Protein AF-A0A7K1EN82-F1 (afdb_monomer_lite)

Radius of gyration: 29.19 Å; chains: 1; bounding box: 41×42×84 Å

Foldseek 3Di:
DFDPVQPDCSVVVVVVVVCVVDHDDDDPDDPDDDDADALPDDLVPHDCVRVVVVSVVVSVVVVLVVQVPDQDPVRQGPNNVVVVVVVVVVVVVVVVVVVVPPVVVVVVVVVVVVVVVCVVCVVVVVVVVVVVVCVVVPD

pLDDT: mean 79.95, std 15.11, range [46.25, 96.69]

Structure (mmCIF, N/CA/C/O backbone):
data_AF-A0A7K1EN82-F1
#
_entry.id   AF-A0A7K1EN82-F1
#
loop_
_atom_site.group_PDB
_atom_site.id
_atom_site.type_symbol
_atom_site.label_atom_id
_atom_site.label_alt_id
_atom_site.label_comp_id
_atom_site.label_asym_id
_atom_site.label_entity_id
_atom_site.label_seq_id
_atom_site.pdbx_PDB_ins_code
_atom_site.Cartn_x
_atom_site.Cartn_y
_atom_site.Cartn_z
_atom_site.occupancy
_atom_site.B_iso_or_equiv
_atom_site.auth_seq_id
_atom_site.auth_comp_id
_atom_site.auth_asym_id
_atom_site.auth_atom_id
_atom_site.pdbx_PDB_model_num
ATOM 1 N N . MET A 1 1 ? -15.846 -2.004 -9.199 1.00 70.38 1 MET A N 1
ATOM 2 C CA . MET A 1 1 ? -15.658 -2.978 -10.305 1.00 70.38 1 MET A CA 1
ATOM 3 C C . MET A 1 1 ? -14.218 -2.904 -10.818 1.00 70.38 1 MET A C 1
ATOM 5 O O . MET A 1 1 ? -13.607 -1.865 -10.608 1.00 70.38 1 MET A O 1
ATOM 9 N N . PHE A 1 2 ? -13.669 -3.986 -11.386 1.00 90.25 2 PHE A N 1
ATOM 10 C CA . PHE A 1 2 ? -12.229 -4.174 -11.666 1.00 90.25 2 PHE A CA 1
ATOM 11 C C . PHE A 1 2 ? -11.708 -3.319 -12.837 1.00 90.25 2 PHE A C 1
ATOM 13 O O . PHE A 1 2 ? -12.414 -3.156 -13.829 1.00 90.25 2 PHE A O 1
ATOM 20 N N . ASP A 1 3 ? -10.481 -2.796 -12.722 1.00 93.81 3 ASP A N 1
ATOM 21 C CA . ASP A 1 3 ? -9.799 -1.988 -13.744 1.00 93.81 3 ASP A CA 1
ATOM 22 C C . ASP A 1 3 ? -8.602 -2.758 -14.330 1.00 93.81 3 ASP A C 1
ATOM 24 O O . ASP A 1 3 ? -7.526 -2.818 -13.736 1.00 93.81 3 ASP A O 1
ATOM 28 N N . ALA A 1 4 ? -8.799 -3.355 -15.509 1.00 95.19 4 ALA A N 1
ATOM 29 C CA . ALA A 1 4 ? -7.783 -4.157 -16.193 1.00 95.19 4 ALA A CA 1
ATOM 30 C C . ALA A 1 4 ? -6.681 -3.320 -16.871 1.00 95.19 4 ALA A C 1
ATOM 32 O O . ALA A 1 4 ? -5.732 -3.888 -17.407 1.00 95.19 4 ALA A O 1
ATOM 33 N N . THR A 1 5 ? -6.803 -1.987 -16.884 1.00 95.00 5 THR A N 1
ATOM 34 C CA . THR A 1 5 ? -5.790 -1.101 -17.484 1.00 95.00 5 THR A CA 1
ATOM 35 C C . THR A 1 5 ? -4.581 -0.900 -16.570 1.00 95.00 5 THR A C 1
ATOM 37 O O . THR A 1 5 ? -3.512 -0.500 -17.033 1.00 95.00 5 THR A O 1
ATOM 40 N N . LEU A 1 6 ? -4.723 -1.209 -15.277 1.00 95.38 6 LEU A N 1
ATOM 41 C CA . LEU A 1 6 ? -3.641 -1.129 -14.306 1.00 95.38 6 LEU A CA 1
ATOM 42 C C . LEU A 1 6 ? -2.690 -2.322 -14.481 1.00 95.38 6 LEU A C 1
ATOM 44 O O . LEU A 1 6 ? -3.123 -3.470 -14.373 1.00 95.38 6 LEU A O 1
ATOM 48 N N . PRO A 1 7 ? -1.382 -2.093 -14.691 1.00 92.56 7 PRO A N 1
ATOM 49 C CA . PRO A 1 7 ? -0.442 -3.187 -14.921 1.00 92.56 7 PRO A CA 1
ATOM 50 C C . PRO A 1 7 ? -0.200 -4.032 -13.658 1.00 92.56 7 PRO A C 1
ATOM 52 O O . PRO A 1 7 ? 0.211 -5.186 -13.758 1.00 92.56 7 PRO A O 1
ATOM 55 N N . VAL A 1 8 ? -0.428 -3.451 -12.475 1.00 93.31 8 VAL A N 1
ATOM 56 C CA . VAL A 1 8 ? -0.362 -4.056 -11.133 1.00 93.31 8 VAL A CA 1
ATOM 57 C C . VAL A 1 8 ? -1.325 -3.295 -10.207 1.00 93.31 8 VAL A C 1
ATOM 59 O O . VAL A 1 8 ? -1.870 -2.277 -10.615 1.00 93.31 8 VAL A O 1
ATOM 62 N N . LEU A 1 9 ? -1.538 -3.742 -8.963 1.00 94.94 9 LEU A N 1
ATOM 63 C CA . LEU A 1 9 ? -2.407 -3.069 -7.971 1.00 94.94 9 LEU A CA 1
ATOM 64 C C . LEU A 1 9 ? -3.904 -2.974 -8.338 1.00 94.94 9 LEU A C 1
ATOM 66 O O . LEU A 1 9 ? -4.667 -2.316 -7.630 1.00 94.94 9 LEU A O 1
ATOM 70 N N . GLY A 1 10 ? -4.356 -3.640 -9.405 1.00 94.75 10 GLY A N 1
ATOM 71 C CA . GLY A 1 10 ? -5.777 -3.684 -9.769 1.00 94.75 10 GLY A CA 1
ATOM 72 C C . GLY A 1 10 ? -6.649 -4.412 -8.739 1.00 94.75 10 GLY A C 1
ATOM 73 O O . GLY A 1 10 ? -7.822 -4.088 -8.581 1.00 94.75 10 GLY A O 1
ATOM 74 N N . ASP A 1 11 ? -6.071 -5.355 -7.995 1.00 92.31 11 ASP A N 1
ATOM 75 C CA . ASP A 1 11 ? -6.690 -6.023 -6.847 1.00 92.31 11 ASP A CA 1
ATOM 76 C C . ASP A 1 11 ? -6.944 -5.051 -5.685 1.00 92.31 11 ASP A C 1
ATOM 78 O O . ASP A 1 11 ? -8.046 -5.001 -5.140 1.00 92.31 11 ASP A O 1
ATOM 82 N N . TRP A 1 12 ? -5.947 -4.232 -5.344 1.00 91.12 12 TRP A N 1
ATOM 83 C CA . TRP A 1 12 ? -6.060 -3.193 -4.322 1.00 91.12 12 TRP A CA 1
ATOM 84 C C . TRP A 1 12 ? -7.101 -2.144 -4.687 1.00 91.12 12 TRP A C 1
ATOM 86 O O . TRP A 1 12 ? -7.966 -1.818 -3.876 1.00 91.12 12 TRP A O 1
ATOM 96 N N . GLU A 1 13 ? -7.039 -1.644 -5.918 1.00 94.12 13 GLU A N 1
ATOM 97 C CA . GLU A 1 13 ? -7.995 -0.673 -6.438 1.00 94.12 13 GLU A CA 1
ATOM 98 C C . GLU A 1 13 ? -9.429 -1.223 -6.375 1.00 94.12 13 GLU A C 1
ATOM 100 O O . GLU A 1 13 ? -10.335 -0.572 -5.843 1.00 94.12 13 GLU A O 1
ATOM 105 N N . PHE A 1 14 ? -9.613 -2.466 -6.828 1.00 93.62 14 PHE A N 1
ATOM 106 C CA . PHE A 1 14 ? -10.895 -3.148 -6.775 1.00 93.62 14 PHE A CA 1
ATOM 107 C C . PHE A 1 14 ? -11.413 -3.293 -5.341 1.00 93.62 14 PHE A C 1
ATOM 109 O O . PHE A 1 14 ? -12.575 -2.973 -5.091 1.00 93.62 14 PHE A O 1
ATOM 116 N N . ASN A 1 15 ? -10.572 -3.744 -4.405 1.00 91.06 15 ASN A N 1
ATOM 117 C CA . ASN A 1 15 ? -10.963 -3.959 -3.011 1.00 91.06 15 ASN A CA 1
ATOM 118 C C . ASN A 1 15 ? -11.411 -2.656 -2.337 1.00 91.06 15 ASN A C 1
ATOM 120 O O . ASN A 1 15 ? -12.416 -2.654 -1.629 1.00 91.06 15 ASN A O 1
ATOM 124 N N . LEU A 1 16 ? -10.740 -1.533 -2.617 1.00 88.19 16 LEU A N 1
ATOM 125 C CA . LEU A 1 16 ? -11.158 -0.220 -2.114 1.00 88.19 16 LEU A CA 1
ATOM 126 C C . LEU A 1 16 ? -12.543 0.186 -2.638 1.00 88.19 16 LEU A C 1
ATOM 128 O O . LEU A 1 16 ? -13.353 0.706 -1.875 1.00 88.19 16 LEU A O 1
ATOM 132 N N . ARG A 1 17 ? -12.860 -0.097 -3.911 1.00 87.69 17 ARG A N 1
ATOM 133 C CA . ARG A 1 17 ? -14.221 0.100 -4.455 1.00 87.69 17 ARG A CA 1
ATOM 134 C C . ARG A 1 17 ? -15.232 -0.897 -3.883 1.00 87.69 17 ARG A C 1
ATOM 136 O O . ARG A 1 17 ? -16.408 -0.582 -3.784 1.00 87.69 17 ARG A O 1
ATOM 143 N N . ALA A 1 18 ? -14.816 -2.121 -3.573 1.00 90.06 18 ALA A N 1
ATOM 144 C CA . ALA A 1 18 ? -15.717 -3.147 -3.058 1.00 90.06 18 ALA A CA 1
ATOM 145 C C . ALA A 1 18 ? -16.191 -2.819 -1.634 1.00 90.06 18 ALA A C 1
ATOM 147 O O . ALA A 1 18 ? -17.360 -3.030 -1.322 1.00 90.06 18 ALA A O 1
ATOM 148 N N . ILE A 1 19 ? -15.325 -2.231 -0.803 1.00 86.88 19 ILE A N 1
ATOM 149 C CA . ILE A 1 19 ? -15.668 -1.790 0.560 1.00 86.88 19 ILE A CA 1
ATOM 150 C C . ILE A 1 19 ? -16.782 -0.733 0.558 1.00 86.88 19 ILE A C 1
ATOM 152 O O . ILE A 1 19 ? -17.584 -0.684 1.486 1.00 86.88 19 ILE A O 1
ATOM 156 N N . THR A 1 20 ? -16.907 0.080 -0.496 1.00 82.56 20 THR A N 1
ATOM 157 C CA . THR A 1 20 ? -18.002 1.061 -0.579 1.00 82.56 20 THR A CA 1
ATOM 158 C C . THR A 1 20 ? -19.359 0.423 -0.892 1.00 82.56 20 THR A C 1
ATOM 160 O O . THR A 1 20 ? -20.377 1.099 -0.791 1.00 82.56 20 THR A O 1
ATOM 163 N N . ALA A 1 21 ? -19.402 -0.853 -1.291 1.00 86.38 21 ALA A N 1
ATOM 164 C CA . ALA A 1 21 ? -20.648 -1.567 -1.574 1.00 86.38 21 ALA A CA 1
ATOM 165 C C . ALA A 1 21 ? -21.273 -2.215 -0.326 1.00 86.38 21 ALA A C 1
ATOM 167 O O . ALA A 1 21 ? -22.442 -2.596 -0.359 1.00 86.38 21 ALA A O 1
ATOM 168 N N . GLY A 1 22 ? -20.518 -2.360 0.767 1.00 86.94 22 GLY A N 1
ATOM 169 C CA . GLY A 1 22 ? -21.010 -2.983 1.991 1.00 86.94 22 GLY A CA 1
ATOM 170 C C . GLY A 1 22 ? -19.903 -3.355 2.979 1.00 86.94 22 GLY A C 1
ATOM 171 O O . GLY A 1 22 ? -18.717 -3.243 2.666 1.00 86.94 22 GLY A O 1
ATOM 172 N N . PRO A 1 23 ? -20.278 -3.805 4.188 1.00 88.38 23 PRO A N 1
ATOM 173 C CA . PRO A 1 23 ? -19.324 -4.121 5.241 1.00 88.38 23 PRO A CA 1
ATOM 174 C C . PRO A 1 23 ? -18.476 -5.346 4.890 1.00 88.38 23 PRO A C 1
ATOM 176 O O . PRO A 1 23 ? -18.970 -6.345 4.367 1.00 88.38 23 PRO A O 1
ATOM 179 N N . PHE A 1 24 ? -17.198 -5.283 5.253 1.00 88.56 24 PHE A N 1
ATOM 180 C CA . PHE A 1 24 ? -16.284 -6.419 5.222 1.00 88.56 24 PHE A CA 1
ATOM 181 C C . PHE A 1 24 ? -16.161 -7.002 6.629 1.00 88.56 24 PHE A C 1
ATOM 183 O O . PHE A 1 24 ? -16.182 -6.272 7.621 1.00 88.56 24 PHE A O 1
ATOM 190 N N . VAL A 1 25 ? -16.005 -8.321 6.715 1.00 91.06 25 VAL A N 1
ATOM 191 C CA . VAL A 1 25 ? -15.739 -9.025 7.974 1.00 91.06 25 VAL A CA 1
ATOM 192 C C . VAL A 1 25 ? -14.358 -9.661 7.928 1.00 91.06 25 VAL A C 1
ATOM 194 O O . VAL A 1 25 ? -13.915 -10.144 6.885 1.00 91.06 25 VAL A O 1
ATOM 197 N N . PHE A 1 26 ? -13.670 -9.662 9.066 1.00 90.69 26 PHE A N 1
ATOM 198 C CA . PHE A 1 26 ? -12.394 -10.349 9.211 1.00 90.69 26 PHE A CA 1
ATOM 199 C C . PHE A 1 26 ? -12.630 -11.797 9.643 1.00 90.69 26 PHE A C 1
ATOM 201 O O . PHE A 1 26 ? -13.271 -12.040 10.665 1.00 90.69 26 PHE A O 1
ATOM 208 N N . VAL A 1 27 ? -12.091 -12.749 8.881 1.00 95.00 27 VAL A N 1
ATOM 209 C CA . VAL A 1 27 ? -12.109 -14.173 9.234 1.00 95.00 27 VAL A CA 1
ATOM 210 C C . VAL A 1 27 ? -10.738 -14.536 9.813 1.00 95.00 27 VAL A C 1
ATOM 212 O O . VAL A 1 27 ? -9.757 -14.523 9.067 1.00 95.00 27 VAL A O 1
ATOM 215 N N . PRO A 1 28 ? -10.627 -14.851 11.118 1.00 95.00 28 PRO A N 1
ATOM 216 C CA . PRO A 1 28 ? -9.352 -15.117 11.785 1.00 95.00 28 PRO A CA 1
ATOM 217 C C . PRO A 1 28 ? -8.823 -16.53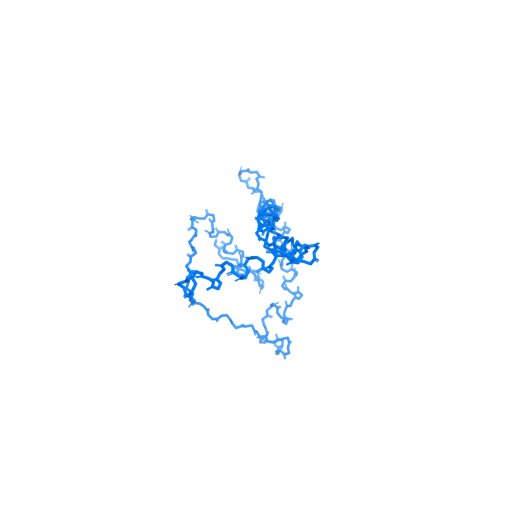8 11.506 1.00 95.00 28 PRO A C 1
ATOM 219 O O . PRO A 1 28 ? -8.339 -17.221 12.406 1.00 95.00 28 PRO A O 1
ATOM 222 N N . GLU A 1 29 ? -8.911 -16.994 10.257 1.00 96.69 29 GLU A N 1
ATOM 223 C CA . GLU A 1 29 ? -8.472 -18.316 9.808 1.00 96.69 29 GLU A CA 1
ATOM 224 C C . GLU A 1 29 ? -7.469 -18.187 8.658 1.00 96.69 29 GLU A C 1
ATOM 226 O O . GLU A 1 29 ? -7.551 -17.288 7.817 1.00 96.69 29 GLU A O 1
ATOM 231 N N . ARG A 1 30 ? -6.502 -19.109 8.586 1.00 94.88 30 ARG A N 1
ATOM 232 C CA . ARG A 1 30 ? -5.535 -19.138 7.483 1.00 94.88 30 ARG A CA 1
ATOM 233 C C . ARG A 1 30 ? -6.182 -19.755 6.241 1.00 94.88 30 ARG A C 1
ATOM 235 O O . ARG A 1 30 ? -6.099 -20.960 6.034 1.00 94.88 30 ARG A O 1
ATOM 242 N N . LEU A 1 31 ? -6.781 -18.908 5.406 1.00 95.25 31 LEU A N 1
ATOM 243 C CA . LEU A 1 31 ? -7.485 -19.330 4.186 1.00 95.25 31 LEU A CA 1
ATOM 244 C C . LEU A 1 31 ? -6.663 -19.181 2.896 1.00 95.25 31 LEU A C 1
ATOM 246 O O . LEU A 1 31 ? -7.002 -19.779 1.879 1.00 95.25 31 LEU A O 1
ATOM 250 N N . ALA A 1 32 ? -5.576 -18.406 2.917 1.00 92.38 32 ALA A N 1
ATOM 251 C CA . ALA A 1 32 ? -4.749 -18.145 1.740 1.00 92.38 32 ALA A CA 1
ATOM 252 C C . ALA A 1 32 ? -3.264 -18.410 2.020 1.00 92.38 32 ALA A C 1
ATOM 254 O O . ALA A 1 32 ? -2.737 -18.058 3.076 1.00 92.38 32 ALA A O 1
ATOM 255 N N . ASN A 1 33 ? -2.575 -19.004 1.042 1.00 91.44 33 ASN A N 1
ATOM 256 C CA . ASN A 1 33 ? -1.124 -19.186 1.051 1.00 91.44 33 ASN A CA 1
ATOM 257 C C . ASN A 1 33 ? -0.500 -18.291 -0.024 1.00 91.44 33 ASN A C 1
ATOM 259 O O . ASN A 1 33 ? -0.417 -18.669 -1.194 1.00 91.44 33 ASN A O 1
ATOM 263 N N . TYR A 1 34 ? -0.086 -17.088 0.372 1.00 86.12 34 TYR A N 1
ATOM 264 C CA . TYR A 1 34 ? 0.567 -16.148 -0.534 1.00 86.12 34 TYR A CA 1
ATOM 265 C C . TYR A 1 34 ? 2.046 -16.506 -0.704 1.00 86.12 34 TYR A C 1
ATOM 267 O O . TYR A 1 34 ? 2.779 -16.621 0.277 1.00 86.12 34 TYR A O 1
ATOM 275 N N . HIS A 1 35 ? 2.485 -16.673 -1.950 1.00 85.94 35 HIS A N 1
ATOM 276 C CA . HIS A 1 35 ? 3.877 -16.967 -2.278 1.00 85.94 35 HIS A CA 1
ATOM 277 C C . HIS A 1 35 ? 4.569 -15.685 -2.744 1.00 85.94 35 HIS A C 1
ATOM 279 O O . HIS A 1 35 ? 4.208 -15.117 -3.775 1.00 85.94 35 HIS A O 1
ATOM 285 N N . ILE A 1 36 ? 5.573 -15.237 -1.989 1.00 85.00 36 ILE A N 1
ATOM 286 C CA . ILE A 1 36 ? 6.439 -14.120 -2.377 1.00 85.00 36 ILE A CA 1
ATOM 287 C C . ILE A 1 36 ? 7.661 -14.703 -3.078 1.00 85.00 36 ILE A C 1
ATOM 289 O O . ILE A 1 36 ? 8.424 -15.456 -2.474 1.00 85.00 36 ILE A O 1
ATOM 293 N N . ARG A 1 37 ? 7.846 -14.361 -4.355 1.00 85.06 37 ARG A N 1
ATOM 294 C CA . ARG A 1 37 ? 9.047 -14.734 -5.110 1.00 85.06 37 ARG A CA 1
ATOM 295 C C . ARG A 1 37 ? 10.245 -13.903 -4.667 1.00 85.06 37 ARG A C 1
ATOM 297 O O . ARG A 1 37 ? 10.092 -12.723 -4.347 1.00 85.06 37 ARG A O 1
ATOM 304 N N . THR A 1 38 ? 11.424 -14.515 -4.656 1.00 83.50 38 THR A N 1
ATOM 305 C CA . THR A 1 38 ? 12.667 -13.862 -4.229 1.00 83.50 38 THR A CA 1
ATOM 306 C C . THR A 1 38 ? 13.048 -12.712 -5.168 1.00 83.50 38 THR A C 1
ATOM 308 O O . THR A 1 38 ? 12.624 -12.699 -6.326 1.00 83.50 38 THR A O 1
ATOM 311 N N . PRO A 1 39 ? 13.862 -11.748 -4.705 1.00 78.19 39 PRO A N 1
ATOM 312 C CA . PRO A 1 39 ? 14.434 -10.721 -5.578 1.00 78.19 39 PRO A CA 1
ATOM 313 C C . PRO A 1 39 ? 15.263 -11.295 -6.736 1.00 78.19 39 PRO A C 1
ATOM 315 O O . PRO A 1 39 ? 15.310 -10.680 -7.793 1.00 78.19 39 PRO A O 1
ATOM 318 N N . ASP A 1 40 ? 15.847 -12.483 -6.552 1.00 83.50 40 ASP A N 1
ATOM 319 C CA . ASP A 1 40 ? 16.658 -13.182 -7.562 1.00 83.50 40 ASP A CA 1
ATOM 320 C C . ASP A 1 40 ? 15.823 -13.974 -8.584 1.00 83.50 40 ASP A C 1
ATOM 322 O O . ASP A 1 40 ? 16.372 -14.687 -9.419 1.00 83.50 40 ASP A O 1
ATOM 326 N N . SER A 1 41 ? 14.491 -13.915 -8.500 1.00 84.75 41 SER A N 1
ATOM 327 C CA . SER A 1 41 ? 13.622 -14.572 -9.480 1.00 84.75 41 SER A CA 1
ATOM 328 C C . SER A 1 41 ? 13.720 -13.887 -10.844 1.00 84.75 41 SER A C 1
ATOM 330 O O . SER A 1 41 ? 13.855 -12.666 -10.921 1.00 84.75 41 SER A O 1
ATOM 332 N N . ASP A 1 42 ? 13.574 -14.658 -11.924 1.00 82.50 42 ASP A N 1
ATOM 333 C CA . ASP A 1 42 ? 13.591 -14.114 -13.284 1.00 82.50 42 ASP A CA 1
ATOM 334 C C . ASP A 1 42 ? 12.585 -12.973 -13.456 1.00 82.50 42 ASP A C 1
ATOM 336 O O . ASP A 1 42 ? 11.442 -13.057 -13.003 1.00 82.50 42 ASP A O 1
ATOM 340 N N . VAL A 1 43 ? 12.965 -11.939 -14.212 1.00 76.06 43 VAL A N 1
ATOM 341 C CA . VAL A 1 43 ? 12.110 -10.770 -14.495 1.00 76.06 43 VAL A CA 1
ATOM 342 C C . VAL A 1 43 ? 10.759 -11.1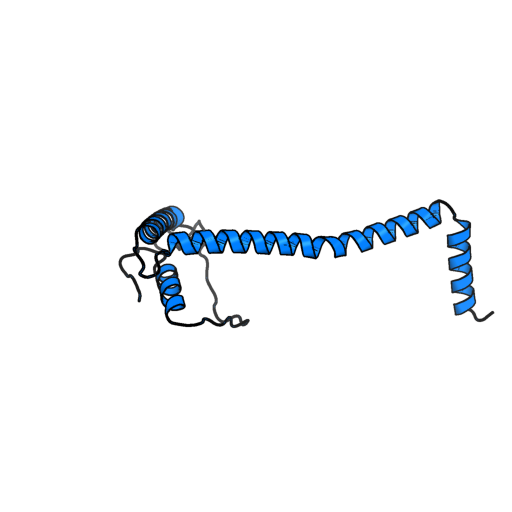65 -15.098 1.00 76.06 43 VAL A C 1
ATOM 344 O O . VAL A 1 43 ? 9.743 -10.545 -14.793 1.00 76.06 43 VAL A O 1
ATOM 347 N N . ALA A 1 44 ? 10.726 -12.230 -15.903 1.00 78.94 44 ALA A N 1
ATOM 348 C CA . ALA A 1 44 ? 9.502 -12.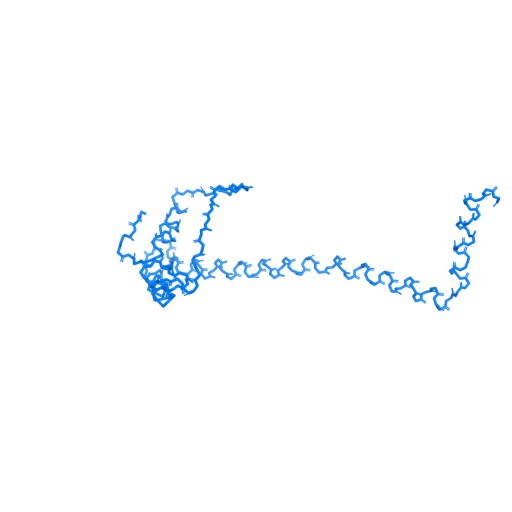738 -16.516 1.00 78.94 44 ALA A CA 1
ATOM 349 C C . ALA A 1 44 ? 8.553 -13.431 -15.523 1.00 78.94 44 ALA A C 1
ATOM 351 O O . ALA A 1 44 ? 7.356 -13.532 -15.789 1.00 78.94 44 ALA A O 1
ATOM 352 N N . THR A 1 45 ? 9.066 -13.928 -14.394 1.00 79.50 45 THR A N 1
ATOM 353 C CA . THR A 1 45 ? 8.277 -14.703 -13.429 1.00 79.50 45 THR A CA 1
ATOM 354 C C . THR A 1 45 ? 8.161 -14.028 -12.069 1.00 79.50 45 THR A C 1
ATOM 356 O O . THR A 1 45 ? 7.304 -14.426 -11.294 1.00 79.50 45 THR A O 1
ATOM 359 N N . GLY A 1 46 ? 8.951 -13.000 -11.762 1.00 82.06 46 GLY A N 1
ATOM 360 C CA . GLY A 1 46 ? 8.934 -12.286 -10.487 1.00 82.06 46 GLY A CA 1
ATOM 361 C C . GLY A 1 46 ? 7.635 -11.519 -10.212 1.00 82.06 46 GLY A C 1
ATOM 362 O O . GLY A 1 46 ? 6.967 -11.017 -11.113 1.00 82.06 46 GLY A O 1
ATOM 363 N N . ASN A 1 47 ? 7.262 -11.396 -8.934 1.00 84.25 47 ASN A N 1
ATOM 364 C CA . ASN A 1 47 ? 6.127 -10.560 -8.530 1.00 84.25 47 ASN A CA 1
ATOM 365 C C . ASN A 1 47 ? 6.522 -9.077 -8.539 1.00 84.25 47 ASN A C 1
ATOM 367 O O . ASN A 1 47 ? 7.673 -8.712 -8.292 1.00 84.25 47 ASN A O 1
ATOM 371 N N . SER A 1 48 ? 5.542 -8.190 -8.725 1.00 82.94 48 SER A N 1
ATOM 372 C CA . SER A 1 48 ? 5.781 -6.741 -8.737 1.00 82.94 48 SER A CA 1
ATOM 373 C C . SER A 1 48 ? 6.263 -6.169 -7.402 1.00 82.94 48 SER A C 1
ATOM 375 O O . SER A 1 48 ? 6.795 -5.070 -7.358 1.00 82.94 48 SER A O 1
ATOM 377 N N . ILE A 1 49 ? 6.063 -6.892 -6.301 1.00 84.25 49 ILE A N 1
ATOM 378 C CA . ILE A 1 49 ? 6.513 -6.461 -4.972 1.00 84.25 49 ILE A CA 1
ATOM 379 C C . ILE A 1 49 ? 8.014 -6.700 -4.743 1.00 84.25 49 ILE A C 1
ATOM 381 O O . ILE A 1 49 ? 8.584 -6.109 -3.829 1.00 84.25 49 ILE A O 1
ATOM 385 N N . THR A 1 50 ? 8.662 -7.530 -5.569 1.00 85.62 50 THR A N 1
ATOM 386 C CA . THR A 1 50 ? 10.102 -7.822 -5.486 1.00 85.62 50 THR A CA 1
ATOM 387 C C . THR A 1 50 ? 10.837 -7.407 -6.751 1.00 85.62 50 THR A C 1
ATOM 389 O O . THR A 1 50 ? 11.645 -6.484 -6.698 1.00 85.62 50 THR A O 1
ATOM 392 N N . VAL A 1 51 ? 10.527 -8.027 -7.887 1.00 85.81 51 VAL A N 1
ATOM 393 C CA . VAL A 1 51 ? 11.242 -7.783 -9.148 1.00 85.81 51 VAL A CA 1
ATOM 394 C C . VAL A 1 51 ? 10.669 -6.576 -9.896 1.00 85.81 51 VAL A C 1
ATOM 396 O O . VAL A 1 51 ? 11.410 -5.736 -10.389 1.00 85.81 51 VAL A O 1
ATOM 399 N N . GLY A 1 52 ? 9.343 -6.414 -9.915 1.00 87.56 52 GLY A N 1
ATOM 400 C CA . GLY A 1 52 ? 8.673 -5.287 -10.587 1.00 87.56 52 GLY A CA 1
ATOM 401 C C . GLY A 1 52 ? 8.445 -4.052 -9.707 1.00 87.56 52 GLY A C 1
ATOM 402 O O . GLY A 1 52 ? 7.414 -3.393 -9.859 1.00 87.56 52 GLY A O 1
ATOM 403 N N . ARG A 1 53 ? 9.351 -3.761 -8.761 1.00 90.19 53 ARG A N 1
ATOM 404 C CA . ARG A 1 53 ? 9.159 -2.723 -7.727 1.00 90.19 53 ARG A CA 1
ATOM 405 C C . ARG A 1 53 ? 8.959 -1.323 -8.291 1.00 90.19 53 ARG A C 1
ATOM 407 O O . ARG A 1 53 ? 8.120 -0.593 -7.768 1.00 90.19 53 ARG A O 1
ATOM 414 N N . ASP A 1 54 ? 9.685 -0.968 -9.345 1.00 92.38 54 ASP A N 1
ATOM 415 C CA . ASP A 1 54 ? 9.563 0.355 -9.964 1.00 92.38 54 ASP A CA 1
ATOM 416 C C . ASP A 1 54 ? 8.175 0.530 -10.578 1.00 92.38 54 ASP A C 1
ATOM 418 O O . ASP A 1 54 ? 7.448 1.445 -10.197 1.00 92.38 54 ASP A O 1
ATOM 422 N N . ARG A 1 55 ? 7.720 -0.448 -11.371 1.00 92.62 55 ARG A N 1
ATOM 423 C CA . ARG A 1 55 ? 6.350 -0.487 -11.908 1.00 92.62 55 ARG A CA 1
ATOM 424 C C . ARG A 1 55 ? 5.289 -0.439 -10.806 1.00 92.62 55 ARG A C 1
ATOM 426 O O . ARG A 1 55 ? 4.261 0.219 -10.963 1.00 92.62 55 ARG A O 1
ATOM 433 N N . HIS A 1 56 ? 5.516 -1.123 -9.686 1.00 94.06 56 HIS A N 1
ATOM 434 C CA . HIS A 1 56 ? 4.619 -1.076 -8.531 1.00 94.06 56 HIS A CA 1
ATOM 435 C C . HIS A 1 56 ? 4.562 0.320 -7.902 1.00 94.06 56 HIS A C 1
ATOM 437 O O . HIS A 1 56 ? 3.478 0.812 -7.589 1.00 94.06 56 HIS A O 1
ATOM 443 N N . ARG A 1 57 ? 5.714 0.983 -7.757 1.00 95.19 57 ARG A N 1
ATOM 444 C CA . ARG A 1 57 ? 5.809 2.351 -7.239 1.00 95.19 57 ARG A CA 1
ATOM 445 C C . ARG A 1 57 ? 5.147 3.357 -8.177 1.00 95.19 57 ARG A C 1
ATOM 447 O O . ARG A 1 57 ? 4.362 4.171 -7.705 1.00 95.19 57 ARG A O 1
ATOM 454 N N . GLU A 1 58 ? 5.426 3.283 -9.473 1.00 96.25 58 GLU A N 1
ATOM 455 C CA . GLU A 1 58 ? 4.835 4.147 -10.502 1.00 96.25 58 GLU A CA 1
ATOM 456 C C . GLU A 1 58 ? 3.311 4.013 -10.529 1.00 96.25 58 GLU A C 1
ATOM 458 O O . GLU A 1 58 ? 2.594 5.008 -10.456 1.00 96.25 58 GLU A O 1
ATOM 463 N N . THR A 1 59 ? 2.804 2.776 -10.525 1.00 96.38 59 THR A N 1
ATOM 464 C CA . THR A 1 59 ? 1.355 2.521 -10.510 1.00 96.38 59 THR A CA 1
ATOM 465 C C . THR A 1 59 ? 0.706 3.046 -9.230 1.00 96.38 59 THR A C 1
ATOM 467 O O . THR A 1 59 ? -0.390 3.599 -9.273 1.00 96.38 59 THR A O 1
ATOM 470 N N . LYS A 1 60 ? 1.390 2.931 -8.084 1.00 94.88 60 LYS A N 1
ATOM 471 C CA . LYS A 1 60 ? 0.916 3.502 -6.818 1.00 94.88 60 LYS A CA 1
ATOM 472 C C . LYS A 1 60 ? 0.822 5.030 -6.875 1.00 94.88 60 LYS A C 1
ATOM 474 O O . LYS A 1 60 ? -0.162 5.582 -6.393 1.00 94.88 60 LYS A O 1
ATOM 479 N N . VAL A 1 61 ? 1.820 5.705 -7.453 1.00 95.38 61 VAL A N 1
ATOM 480 C CA . VAL A 1 61 ? 1.805 7.169 -7.628 1.00 95.38 61 VAL A CA 1
ATOM 481 C C . VAL A 1 61 ? 0.638 7.587 -8.520 1.00 95.38 61 VAL A C 1
ATOM 483 O O . VAL A 1 61 ? -0.156 8.426 -8.105 1.00 95.38 61 VAL A O 1
ATOM 486 N N . LEU A 1 62 ? 0.464 6.926 -9.668 1.00 95.81 62 LEU A N 1
ATOM 487 C CA . LEU A 1 62 ? -0.659 7.173 -10.576 1.00 95.81 62 LEU A CA 1
ATOM 488 C C . LEU A 1 62 ? -2.008 7.013 -9.864 1.00 95.81 62 LEU A C 1
ATOM 490 O O . LEU A 1 62 ? -2.886 7.864 -9.994 1.00 95.81 62 LEU A O 1
ATOM 494 N N . LEU A 1 63 ? -2.182 5.940 -9.086 1.00 95.31 63 LEU A N 1
ATOM 495 C CA . LEU A 1 63 ? -3.412 5.717 -8.324 1.00 95.31 63 LEU A CA 1
ATOM 496 C C . LEU A 1 63 ? -3.650 6.812 -7.284 1.00 95.31 63 LEU A C 1
ATOM 498 O O . LEU A 1 63 ? -4.773 7.288 -7.164 1.00 95.31 63 LEU A O 1
ATOM 502 N N . HIS A 1 64 ? -2.613 7.248 -6.568 1.00 93.75 64 HIS A N 1
ATOM 503 C CA . HIS A 1 64 ? -2.740 8.344 -5.609 1.00 93.75 64 HIS A CA 1
ATOM 504 C C . HIS A 1 64 ? -3.167 9.652 -6.289 1.00 93.75 64 HIS A C 1
ATOM 506 O O . HIS A 1 64 ? -4.073 10.322 -5.799 1.00 93.75 64 HIS A O 1
ATOM 512 N N . GLU A 1 65 ? -2.556 10.008 -7.420 1.00 95.31 65 GLU A N 1
ATOM 513 C CA . GLU A 1 65 ? -2.923 11.202 -8.193 1.00 95.31 65 GLU A CA 1
ATOM 514 C C . GLU A 1 65 ? -4.367 11.124 -8.701 1.00 95.31 65 GLU A C 1
ATOM 516 O O . GLU A 1 65 ? -5.137 12.082 -8.581 1.00 95.31 65 GLU A O 1
ATOM 521 N N . ARG A 1 66 ? -4.775 9.951 -9.195 1.00 94.38 66 ARG A N 1
ATOM 522 C CA . ARG A 1 66 ? -6.158 9.680 -9.595 1.00 94.38 66 ARG A CA 1
ATOM 523 C C . ARG A 1 66 ? -7.121 9.870 -8.422 1.00 94.38 66 ARG A C 1
ATOM 525 O O . ARG A 1 66 ? -8.100 10.594 -8.537 1.00 94.38 66 ARG A O 1
ATOM 532 N N . TRP A 1 67 ? -6.827 9.280 -7.267 1.00 93.25 67 TRP A N 1
ATOM 533 C CA . TRP A 1 67 ? -7.691 9.361 -6.087 1.00 93.25 67 TRP A CA 1
ATOM 534 C C . TRP A 1 67 ? -7.812 10.767 -5.506 1.00 93.25 67 TRP A C 1
ATOM 536 O O . TRP A 1 67 ? -8.842 11.067 -4.914 1.00 93.25 67 TRP A O 1
ATOM 546 N N . MET A 1 68 ? -6.787 11.605 -5.669 1.00 93.56 68 MET A N 1
ATOM 547 C CA . MET A 1 68 ? -6.805 13.016 -5.268 1.00 93.56 68 MET A CA 1
ATOM 548 C C . MET A 1 68 ? -7.571 13.915 -6.252 1.00 93.56 68 MET A C 1
ATOM 550 O O . MET A 1 68 ? -7.975 15.010 -5.875 1.00 93.56 68 MET A O 1
ATOM 554 N N . SER A 1 69 ? -7.729 13.496 -7.511 1.00 92.44 69 SER A N 1
ATOM 555 C CA . SER A 1 69 ? -8.407 14.278 -8.557 1.00 92.44 69 SER A CA 1
ATOM 556 C C . SER A 1 69 ? -9.859 13.854 -8.798 1.00 92.44 69 SER A C 1
ATOM 558 O O . SER A 1 69 ? -10.638 14.625 -9.358 1.00 92.44 69 SER A O 1
ATOM 560 N N . GLU A 1 70 ? -10.245 12.650 -8.370 1.00 89.69 70 GLU A N 1
ATOM 561 C CA . GLU A 1 70 ? -11.625 12.164 -8.425 1.00 89.69 70 GLU A CA 1
ATOM 562 C C . GLU A 1 70 ? -12.563 13.071 -7.607 1.00 89.69 70 GLU A C 1
ATOM 564 O O . GLU A 1 70 ? -12.394 13.234 -6.402 1.00 89.69 70 GLU A O 1
ATOM 569 N N . SER A 1 71 ? -13.591 13.636 -8.247 1.00 84.12 71 SER A N 1
ATOM 570 C CA . SER A 1 71 ? -14.669 14.340 -7.541 1.00 84.12 71 SER A CA 1
ATOM 571 C C . SER A 1 71 ? -15.684 13.338 -6.995 1.00 84.12 71 SER A C 1
ATOM 573 O O . SER A 1 71 ? -16.126 12.443 -7.718 1.00 84.12 71 SER A O 1
ATOM 575 N N . THR A 1 72 ? -16.081 13.497 -5.737 1.00 83.50 72 THR A N 1
ATOM 576 C CA . THR A 1 72 ? -17.096 12.660 -5.087 1.00 83.50 72 THR A CA 1
ATOM 577 C C . THR A 1 72 ? -18.316 13.499 -4.692 1.00 83.50 72 THR A C 1
ATOM 579 O O . THR A 1 72 ? -18.169 14.690 -4.412 1.00 83.50 72 THR A O 1
ATOM 582 N N . PRO A 1 73 ? -19.529 12.910 -4.657 1.00 80.31 73 PRO A N 1
ATOM 583 C CA . PRO A 1 73 ? -20.745 13.626 -4.253 1.00 80.31 73 PRO A CA 1
ATOM 584 C C . PRO A 1 73 ? -20.668 14.215 -2.839 1.00 80.31 73 PRO A C 1
ATOM 586 O O . PRO A 1 73 ? -21.197 15.294 -2.593 1.00 80.31 73 PRO A O 1
ATOM 589 N N . ASP A 1 74 ? -19.966 13.527 -1.938 1.00 81.19 74 ASP A N 1
ATOM 590 C CA . ASP A 1 74 ? -19.816 13.911 -0.530 1.00 81.19 74 ASP A CA 1
ATOM 591 C C . ASP A 1 74 ? -18.668 14.913 -0.300 1.00 81.19 74 ASP A C 1
ATOM 593 O O . ASP A 1 74 ? -18.371 15.277 0.836 1.00 81.19 74 ASP A O 1
ATOM 597 N N . GLY A 1 75 ? -17.985 15.341 -1.369 1.00 84.19 75 GLY A N 1
ATOM 598 C CA . GLY A 1 75 ? -16.884 16.308 -1.335 1.00 84.19 75 GLY A CA 1
ATOM 599 C C . GLY A 1 75 ? -15.529 15.745 -0.897 1.00 84.19 75 GLY A C 1
ATOM 600 O O . GLY A 1 75 ? -14.511 16.327 -1.253 1.00 84.19 75 GLY A O 1
ATOM 601 N N . THR A 1 76 ? -15.494 14.612 -0.189 1.00 86.69 76 THR A N 1
ATOM 602 C CA . THR A 1 76 ? -14.246 13.946 0.225 1.00 86.69 76 THR A CA 1
ATOM 603 C C . THR A 1 76 ? -13.845 12.881 -0.785 1.00 86.69 76 THR A C 1
ATOM 605 O O . THR A 1 76 ? -14.556 11.884 -0.965 1.00 86.69 76 THR A O 1
ATOM 608 N N . ASN A 1 77 ? -12.704 13.055 -1.448 1.00 91.00 77 ASN A N 1
ATOM 609 C CA . ASN A 1 77 ? -12.198 12.051 -2.385 1.00 91.00 77 ASN A CA 1
ATOM 610 C C . ASN A 1 77 ? -11.457 10.908 -1.669 1.00 91.00 77 ASN A C 1
ATOM 612 O O . ASN A 1 77 ? -11.133 10.977 -0.481 1.00 91.00 77 ASN A O 1
ATOM 616 N N . LYS A 1 78 ? -11.171 9.823 -2.399 1.00 89.44 78 LYS A N 1
ATOM 617 C CA . LYS A 1 78 ? -10.476 8.650 -1.837 1.00 89.44 78 LYS A CA 1
ATOM 618 C C . LYS A 1 78 ? -9.095 9.001 -1.283 1.00 89.44 78 LYS A C 1
ATOM 620 O O . LYS A 1 78 ? -8.682 8.418 -0.284 1.00 89.44 78 LYS A O 1
ATOM 625 N N . GLY A 1 79 ? -8.373 9.917 -1.929 1.00 90.94 79 GLY A N 1
ATOM 626 C CA . GLY A 1 79 ? -7.033 10.320 -1.508 1.00 90.94 79 GLY A CA 1
ATOM 627 C C . GLY A 1 79 ? -7.048 11.058 -0.169 1.00 90.94 79 GLY A C 1
ATOM 628 O O . GLY A 1 79 ? -6.229 10.779 0.705 1.00 90.94 79 GLY A O 1
ATOM 629 N N . GLU A 1 80 ? -8.010 11.955 0.019 1.00 91.50 80 GLU A N 1
ATOM 630 C CA . GLU A 1 80 ? -8.262 12.660 1.278 1.00 91.50 80 GLU A CA 1
ATOM 631 C C . GLU A 1 80 ? -8.707 11.699 2.377 1.00 91.50 80 GLU A C 1
ATOM 633 O O . GLU A 1 80 ? -8.109 11.690 3.452 1.00 91.50 80 GLU A O 1
ATOM 638 N N . ALA A 1 81 ? -9.668 10.818 2.082 1.00 89.12 81 ALA A N 1
ATOM 639 C CA . ALA A 1 81 ? -10.115 9.793 3.021 1.00 89.12 81 ALA A CA 1
ATOM 640 C C . ALA A 1 81 ? -8.956 8.889 3.479 1.00 89.12 81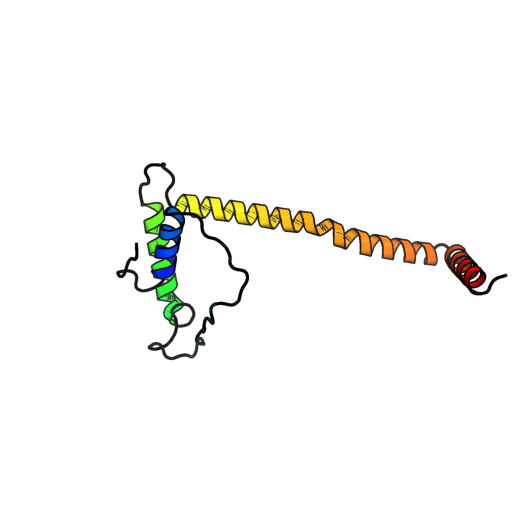 ALA A C 1
ATOM 642 O O . ALA A 1 81 ? -8.829 8.599 4.668 1.00 89.12 81 ALA A O 1
ATOM 643 N N . ALA A 1 82 ? -8.068 8.491 2.561 1.00 88.19 82 ALA A N 1
ATOM 644 C CA . ALA A 1 82 ? -6.891 7.689 2.886 1.00 88.19 82 ALA A CA 1
ATOM 645 C C . ALA A 1 82 ? -5.906 8.432 3.805 1.00 88.19 82 ALA A C 1
ATOM 647 O O . ALA A 1 82 ? -5.369 7.825 4.732 1.00 88.19 82 ALA A O 1
ATOM 648 N N . LYS A 1 83 ? -5.683 9.737 3.588 1.00 90.31 83 LYS A N 1
ATOM 649 C CA . LYS A 1 83 ? -4.841 10.563 4.473 1.00 90.31 83 LYS A CA 1
ATOM 650 C C . LYS A 1 83 ? -5.437 10.650 5.875 1.00 90.31 83 LYS A C 1
ATOM 652 O O . LYS A 1 83 ? -4.739 10.358 6.841 1.00 90.31 83 LYS A O 1
ATOM 657 N N . SER A 1 84 ? -6.725 10.975 5.984 1.00 91.31 84 SER A N 1
ATOM 658 C CA . SER A 1 84 ? -7.410 11.068 7.277 1.00 91.31 84 SER A CA 1
ATOM 659 C C . SER A 1 84 ? -7.414 9.735 8.028 1.00 91.31 84 SER A C 1
ATOM 661 O O . SER A 1 84 ? -7.125 9.714 9.223 1.00 91.31 84 SER A O 1
ATOM 663 N N . ALA A 1 85 ? -7.666 8.623 7.329 1.00 89.44 85 ALA A N 1
ATOM 664 C CA . ALA A 1 85 ? -7.621 7.284 7.912 1.00 89.44 85 ALA A CA 1
ATOM 665 C C . ALA A 1 85 ? -6.212 6.908 8.399 1.00 89.44 85 ALA A C 1
ATOM 667 O O . ALA A 1 85 ? -6.065 6.321 9.469 1.00 89.44 85 ALA A O 1
ATOM 668 N N . HIS A 1 86 ? -5.166 7.269 7.648 1.00 89.56 86 HIS A N 1
ATOM 669 C CA . HIS A 1 86 ? -3.786 7.029 8.066 1.00 89.56 86 HIS A CA 1
ATOM 670 C C . HIS A 1 86 ? -3.426 7.836 9.319 1.00 89.56 86 HIS A C 1
ATOM 672 O O . HIS A 1 86 ? -2.898 7.275 10.272 1.00 89.56 86 HIS A O 1
ATOM 678 N N . GLU A 1 87 ? -3.770 9.124 9.366 1.00 94.06 87 GLU A N 1
ATOM 679 C CA . GLU A 1 87 ? -3.549 9.946 10.560 1.00 94.06 87 GLU A CA 1
ATOM 680 C C . GLU A 1 87 ? -4.303 9.414 11.786 1.00 94.06 87 GLU A C 1
ATOM 682 O O . GLU A 1 87 ? -3.791 9.460 12.904 1.00 94.06 87 GLU A O 1
ATOM 687 N N . GLU A 1 88 ? -5.530 8.924 11.603 1.00 93.88 88 GLU A N 1
ATOM 688 C CA . GLU A 1 88 ? -6.307 8.310 12.678 1.00 93.88 88 GLU A CA 1
ATOM 689 C C . GLU A 1 88 ? -5.665 7.020 13.186 1.00 93.88 88 GLU A C 1
ATOM 691 O O . GLU A 1 88 ? -5.522 6.857 14.399 1.00 93.88 88 GLU A O 1
ATOM 696 N N . PHE A 1 89 ? -5.213 6.157 12.275 1.00 92.69 89 PHE A N 1
ATOM 697 C CA . PHE A 1 89 ? -4.479 4.944 12.615 1.00 92.69 89 PHE A CA 1
ATOM 698 C C . PHE A 1 89 ? -3.222 5.256 13.439 1.00 92.69 89 PHE A C 1
ATOM 700 O O . PHE A 1 89 ? -3.052 4.703 14.524 1.00 92.69 89 PHE A O 1
ATOM 707 N N . GLU A 1 90 ? -2.396 6.204 12.990 1.00 92.00 90 GLU A N 1
ATOM 708 C CA . GLU A 1 90 ? -1.178 6.627 13.699 1.00 92.00 90 GLU A CA 1
ATOM 709 C C . GLU A 1 90 ? -1.498 7.176 15.101 1.00 92.00 90 GLU A C 1
ATOM 711 O O . GLU A 1 90 ? -0.837 6.843 16.090 1.00 92.00 90 GLU A O 1
ATOM 716 N N . ARG A 1 91 ? -2.562 7.985 15.228 1.00 92.38 91 ARG A N 1
ATOM 717 C CA . ARG A 1 91 ? -3.035 8.477 16.534 1.00 92.38 91 ARG A CA 1
ATOM 718 C C . ARG A 1 91 ? -3.461 7.326 17.446 1.00 92.38 91 ARG A C 1
ATOM 720 O O . ARG A 1 91 ? -3.125 7.336 18.633 1.00 92.38 91 ARG A O 1
ATOM 727 N N . GLN A 1 92 ? -4.198 6.354 16.919 1.00 88.56 92 GLN A N 1
ATOM 728 C CA . GLN A 1 92 ? -4.699 5.211 17.681 1.00 88.56 92 GLN A CA 1
ATOM 729 C C . GLN A 1 92 ? -3.567 4.275 18.121 1.00 88.56 92 GLN A C 1
ATOM 731 O O . GLN A 1 92 ? -3.556 3.805 19.264 1.00 88.56 92 GLN A O 1
ATOM 736 N N . GLU A 1 93 ? -2.585 4.041 17.254 1.00 89.69 93 GLU A N 1
ATOM 737 C CA . GLU A 1 93 ? -1.384 3.277 17.577 1.00 89.69 93 GLU A CA 1
ATOM 738 C C . GLU A 1 93 ? -0.580 3.972 18.685 1.00 89.69 93 GLU A C 1
ATOM 740 O O . GLU A 1 93 ? -0.259 3.350 19.702 1.00 89.69 93 GLU A O 1
ATOM 745 N N . ALA A 1 94 ? -0.349 5.283 18.569 1.00 86.94 94 ALA A N 1
ATOM 746 C CA . ALA A 1 94 ? 0.339 6.062 19.597 1.00 86.94 94 ALA A CA 1
ATOM 747 C C . ALA A 1 94 ? -0.382 6.008 20.957 1.00 86.94 94 ALA A C 1
ATOM 749 O O . ALA A 1 94 ? 0.254 5.797 21.995 1.00 86.94 94 ALA A O 1
ATOM 750 N N . GLN A 1 95 ? -1.712 6.141 20.971 1.00 85.50 95 GLN A N 1
ATOM 751 C CA . GLN A 1 95 ? -2.518 6.007 22.191 1.00 85.50 95 GLN A CA 1
ATOM 752 C C . GLN A 1 95 ? -2.402 4.607 22.803 1.00 85.50 95 GLN A C 1
ATOM 754 O O . GLN A 1 95 ? -2.259 4.473 24.020 1.00 85.50 95 GLN A O 1
ATOM 759 N N . THR A 1 96 ? -2.408 3.571 21.966 1.00 83.69 96 THR A N 1
ATOM 760 C CA . THR A 1 96 ? -2.276 2.169 22.380 1.00 83.69 96 THR A CA 1
ATOM 761 C C . THR A 1 96 ? -0.901 1.903 23.003 1.00 83.69 96 THR A C 1
ATOM 763 O O . THR A 1 96 ? -0.803 1.299 24.075 1.00 83.69 96 THR A O 1
ATOM 766 N N . LEU A 1 97 ? 0.173 2.429 22.406 1.00 78.19 97 LEU A N 1
ATOM 767 C CA . LEU A 1 97 ? 1.532 2.341 22.950 1.00 78.19 97 LEU A CA 1
ATOM 768 C C . LEU A 1 97 ? 1.661 3.038 24.316 1.00 78.19 97 LEU A C 1
ATOM 770 O O . LEU A 1 97 ? 2.276 2.487 25.234 1.00 78.19 97 LEU A O 1
ATOM 774 N N . VAL A 1 98 ? 1.043 4.213 24.487 1.00 77.44 98 VAL A N 1
ATOM 775 C CA . VAL A 1 98 ? 0.992 4.926 25.777 1.00 77.44 98 VAL A CA 1
ATOM 776 C C . VAL A 1 98 ? 0.177 4.141 26.812 1.00 77.44 98 VAL A C 1
ATOM 778 O O . VAL A 1 98 ? 0.623 3.976 27.950 1.00 77.44 98 VAL A O 1
ATOM 781 N N . ALA A 1 99 ? -0.977 3.590 26.428 1.00 70.94 99 ALA A N 1
ATOM 782 C CA . ALA A 1 99 ? -1.843 2.802 27.306 1.00 70.94 99 ALA A CA 1
ATOM 783 C C . ALA A 1 99 ? -1.197 1.484 27.777 1.00 70.94 99 ALA A C 1
ATOM 785 O O . ALA A 1 99 ? -1.463 1.034 28.893 1.00 70.94 99 ALA A O 1
ATOM 786 N N . HIS A 1 100 ? -0.306 0.882 26.981 1.00 60.22 100 HIS A N 1
ATOM 787 C CA . HIS A 1 100 ? 0.458 -0.313 27.364 1.00 60.22 100 HIS A CA 1
ATOM 788 C C . HIS A 1 100 ? 1.752 -0.014 28.151 1.00 60.22 100 HIS A C 1
ATOM 790 O O . HIS A 1 100 ? 2.350 -0.925 28.735 1.00 60.22 100 HIS A O 1
ATOM 796 N N . GLN A 1 101 ? 2.173 1.251 28.259 1.00 57.47 101 GLN A N 1
ATOM 797 C CA . GLN A 1 101 ? 3.375 1.655 28.998 1.00 57.47 101 GLN A CA 1
ATOM 798 C C . GLN A 1 101 ? 3.322 1.515 30.549 1.00 57.47 101 GLN A C 1
ATOM 800 O O . GLN A 1 101 ? 4.367 1.204 31.140 1.00 57.47 101 GLN A O 1
ATOM 805 N N . PRO A 1 102 ? 2.188 1.677 31.273 1.00 51.66 102 PRO A N 1
ATOM 806 C CA . PRO A 1 102 ? 2.186 1.652 32.740 1.00 51.66 102 PRO A CA 1
ATOM 807 C C . PRO A 1 102 ? 2.270 0.240 33.353 1.00 51.66 102 PRO A C 1
ATOM 809 O O . PRO A 1 102 ? 2.617 0.103 34.531 1.00 51.66 102 PRO A O 1
ATOM 812 N N . VAL A 1 103 ? 2.045 -0.832 32.582 1.00 53.09 103 VAL A N 1
ATOM 813 C CA . VAL A 1 103 ? 2.105 -2.210 33.115 1.00 53.09 103 VAL A CA 1
ATOM 814 C C . VAL A 1 103 ? 3.553 -2.687 33.311 1.00 53.09 103 VAL A C 1
ATOM 816 O O . VAL A 1 103 ? 3.843 -3.387 34.280 1.00 53.09 103 VAL A O 1
ATOM 819 N N . ARG A 1 104 ? 4.509 -2.244 32.478 1.00 49.81 104 ARG A N 1
ATOM 820 C CA . ARG A 1 104 ? 5.929 -2.637 32.617 1.00 49.81 104 ARG A CA 1
ATOM 821 C C . ARG A 1 104 ? 6.680 -1.878 33.716 1.00 49.81 104 ARG A C 1
ATOM 823 O O . ARG A 1 104 ? 7.541 -2.462 34.375 1.00 49.81 104 ARG A O 1
ATOM 830 N N . ARG A 1 105 ? 6.357 -0.600 33.962 1.00 46.25 105 ARG A N 1
ATOM 831 C CA . ARG A 1 105 ? 7.063 0.213 34.977 1.00 46.25 105 ARG A CA 1
ATOM 832 C C . ARG A 1 105 ? 6.723 -0.194 36.413 1.00 46.25 105 ARG A C 1
ATOM 834 O O . ARG A 1 105 ? 7.611 -0.205 37.263 1.00 46.25 105 ARG A O 1
ATOM 841 N N . SER A 1 106 ? 5.479 -0.583 36.691 1.00 52.12 106 SER A N 1
ATOM 842 C CA . SER A 1 106 ? 5.052 -0.929 38.055 1.00 52.12 106 SER A CA 1
ATOM 843 C C . SER A 1 106 ? 5.725 -2.198 38.604 1.00 52.12 106 SER A C 1
ATOM 845 O O . SER A 1 106 ? 5.998 -2.268 39.806 1.00 52.12 106 SER A O 1
ATOM 847 N N . PHE A 1 107 ? 6.065 -3.168 37.746 1.00 49.59 107 PHE A N 1
ATOM 848 C CA . PHE A 1 107 ? 6.722 -4.411 38.163 1.00 49.59 107 PHE A CA 1
ATOM 849 C C . PHE A 1 107 ? 8.207 -4.207 38.497 1.00 49.59 107 PHE A C 1
ATOM 851 O O . PHE A 1 107 ? 8.668 -4.643 39.555 1.00 49.59 107 PHE A O 1
ATOM 858 N N . VAL A 1 108 ? 8.940 -3.479 37.645 1.00 53.94 108 VAL A N 1
ATOM 859 C CA . VAL A 1 108 ? 10.373 -3.196 37.847 1.00 53.94 108 VAL A CA 1
ATOM 860 C C . VAL A 1 108 ? 10.580 -2.278 39.052 1.00 53.94 108 VAL A C 1
ATOM 862 O O . VAL A 1 108 ? 11.387 -2.588 39.927 1.00 53.94 108 VAL A O 1
ATOM 865 N N . VAL A 1 109 ? 9.788 -1.207 39.181 1.00 55.84 109 VAL A N 1
ATOM 866 C CA . VAL A 1 109 ? 9.899 -0.279 40.319 1.00 55.84 109 VAL A CA 1
ATOM 867 C C . VAL A 1 109 ? 9.559 -0.979 41.643 1.00 55.84 109 VAL A C 1
ATOM 869 O O . VAL A 1 109 ? 10.283 -0.806 42.623 1.00 55.84 109 VAL A O 1
ATOM 872 N N . ARG A 1 110 ? 8.528 -1.842 41.692 1.00 56.88 110 ARG A N 1
ATOM 873 C CA . ARG A 1 110 ? 8.220 -2.626 42.907 1.00 56.88 110 ARG A CA 1
ATOM 874 C C . ARG A 1 110 ? 9.335 -3.601 43.289 1.00 56.88 110 ARG A C 1
ATOM 876 O O . ARG A 1 110 ? 9.599 -3.748 44.483 1.00 56.88 110 ARG A O 1
ATOM 883 N N . GLN A 1 111 ? 9.970 -4.264 42.320 1.00 56.53 111 GLN A N 1
ATOM 884 C CA . GLN A 1 111 ? 11.104 -5.162 42.572 1.00 56.53 111 GLN A CA 1
ATOM 885 C C . GLN A 1 111 ? 12.322 -4.392 43.099 1.00 56.53 111 GLN A C 1
ATOM 887 O O . GLN A 1 111 ? 12.841 -4.735 44.162 1.00 56.53 111 GLN A O 1
ATOM 892 N N . CYS A 1 112 ? 12.710 -3.294 42.446 1.00 54.91 112 CYS A N 1
ATOM 893 C CA . CYS A 1 112 ? 13.847 -2.475 42.872 1.00 54.91 112 CYS A CA 1
ATOM 894 C C . CYS A 1 112 ? 13.647 -1.879 44.275 1.00 54.91 112 CYS A C 1
ATOM 896 O O . CYS A 1 112 ? 14.554 -1.946 45.104 1.00 54.91 112 CYS A O 1
ATOM 898 N N . VAL A 1 113 ? 12.448 -1.373 44.595 1.00 59.19 113 VAL A N 1
ATOM 899 C CA . VAL A 1 113 ? 12.140 -0.846 45.939 1.00 59.19 113 VAL A CA 1
ATOM 900 C C . VAL A 1 113 ? 12.208 -1.946 47.005 1.00 59.19 113 VAL A C 1
ATOM 902 O O . VAL A 1 113 ? 12.690 -1.699 48.112 1.00 59.19 113 VAL A O 1
ATOM 905 N N . ARG A 1 114 ? 11.776 -3.177 46.695 1.00 56.56 114 ARG A N 1
ATOM 906 C CA . ARG A 1 114 ? 11.885 -4.320 47.618 1.00 56.56 114 ARG A CA 1
ATOM 907 C C . ARG A 1 114 ? 13.336 -4.698 47.899 1.00 56.56 114 ARG A C 1
ATOM 909 O O . ARG A 1 114 ? 13.688 -4.869 49.064 1.00 56.56 114 ARG A O 1
ATOM 916 N N . VAL A 1 115 ? 14.160 -4.795 46.857 1.00 58.56 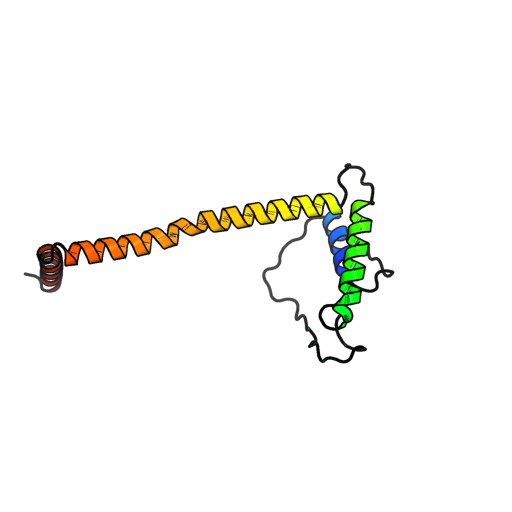115 VAL A N 1
ATOM 917 C CA . VAL A 1 115 ? 15.587 -5.134 46.974 1.00 58.56 115 VAL A CA 1
ATOM 918 C C . VAL A 1 115 ? 16.331 -4.056 47.764 1.00 58.56 115 VAL A C 1
ATOM 920 O O . VAL A 1 115 ? 17.012 -4.367 48.740 1.00 58.56 115 VAL A O 1
ATOM 923 N N . LEU A 1 116 ? 16.115 -2.777 47.442 1.00 54.84 116 LEU A N 1
ATOM 924 C CA . LEU A 1 116 ? 16.743 -1.658 48.150 1.00 54.84 116 LEU A CA 1
ATOM 925 C C . LEU A 1 116 ? 16.344 -1.590 49.630 1.00 54.84 116 LEU A C 1
ATOM 927 O O . LEU A 1 116 ? 17.181 -1.290 50.478 1.00 54.84 116 LEU A O 1
ATOM 931 N N . ARG A 1 117 ? 15.090 -1.905 49.977 1.00 56.12 117 ARG A N 1
ATOM 932 C CA . ARG A 1 117 ? 14.632 -1.904 51.377 1.00 56.12 117 ARG A CA 1
ATOM 933 C C . ARG A 1 117 ? 15.266 -3.027 52.204 1.00 56.12 117 ARG A C 1
ATOM 935 O O . ARG A 1 117 ? 15.524 -2.824 53.387 1.00 56.12 117 ARG A O 1
ATOM 942 N N . VAL A 1 118 ? 15.538 -4.181 51.589 1.00 58.12 118 VAL A N 1
ATOM 943 C CA . VAL A 1 118 ? 16.262 -5.296 52.224 1.00 58.12 118 VAL A CA 1
ATOM 944 C C . VAL A 1 118 ? 17.743 -4.957 52.401 1.00 58.12 118 VAL A C 1
ATOM 946 O O . VAL A 1 118 ? 18.284 -5.213 53.469 1.00 58.12 118 VAL A O 1
ATOM 949 N N . LEU A 1 119 ? 18.374 -4.321 51.411 1.00 57.78 119 LEU A N 1
ATOM 950 C CA . LEU A 1 119 ? 19.777 -3.899 51.500 1.00 57.78 119 LEU A CA 1
ATOM 951 C C . LEU A 1 119 ? 19.993 -2.793 52.544 1.00 57.78 119 LEU A C 1
ATOM 953 O O . LEU A 1 119 ? 20.963 -2.829 53.292 1.00 57.78 119 LEU A O 1
ATOM 957 N N . ARG A 1 120 ? 19.069 -1.827 52.633 1.00 59.72 120 ARG A N 1
ATOM 958 C CA . ARG A 1 120 ? 19.169 -0.689 53.564 1.00 59.72 120 ARG A CA 1
ATOM 959 C C . ARG A 1 120 ? 18.790 -1.053 55.004 1.00 59.72 120 ARG A C 1
ATOM 961 O O . ARG A 1 120 ? 19.282 -0.437 55.943 1.00 59.72 120 ARG A O 1
ATOM 968 N N . HIS A 1 121 ? 17.931 -2.060 55.185 1.00 63.38 121 HIS A N 1
ATOM 969 C CA . HIS A 1 121 ? 17.512 -2.564 56.495 1.00 63.38 121 HIS A CA 1
ATOM 970 C C . HIS A 1 121 ? 17.483 -4.104 56.512 1.00 63.38 121 HIS A C 1
ATOM 972 O O . HIS A 1 121 ? 16.403 -4.710 56.511 1.00 63.38 121 HIS A O 1
ATOM 978 N N . PRO A 1 122 ? 18.652 -4.766 56.582 1.00 60.47 122 PRO A N 1
ATOM 979 C CA . PRO A 1 122 ? 18.761 -6.225 56.478 1.00 60.47 122 PRO A CA 1
ATOM 980 C C . PRO A 1 122 ? 17.986 -6.968 57.576 1.00 60.47 122 PRO A C 1
ATOM 982 O O . PRO A 1 122 ? 17.430 -8.041 57.336 1.00 60.47 122 PRO A O 1
ATOM 985 N N . SER A 1 123 ? 17.821 -6.353 58.753 1.00 62.28 123 SER A N 1
ATOM 986 C CA . SER A 1 123 ? 17.013 -6.899 59.853 1.00 62.28 123 SER A CA 1
ATOM 987 C C . SER A 1 123 ? 15.525 -7.066 59.508 1.00 62.28 123 SER A C 1
ATOM 989 O O . SER A 1 123 ? 14.834 -7.854 60.155 1.00 62.28 123 SER A O 1
ATOM 991 N N . VAL A 1 124 ? 15.004 -6.350 58.503 1.00 61.50 124 VAL A N 1
ATOM 992 C CA . VAL A 1 124 ? 13.620 -6.486 58.010 1.00 61.50 124 VAL A CA 1
ATOM 993 C C . VAL A 1 124 ? 13.498 -7.683 57.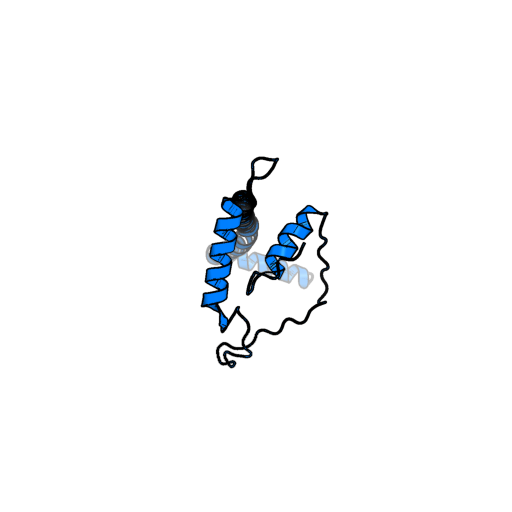064 1.00 61.50 124 VAL A C 1
ATOM 995 O O . VAL A 1 124 ? 12.532 -8.439 57.165 1.00 61.50 124 VAL A O 1
ATOM 998 N N . GLY A 1 125 ? 14.499 -7.904 56.203 1.00 59.75 125 GLY A N 1
ATOM 999 C CA . GLY A 1 125 ? 14.582 -9.091 55.344 1.00 59.75 125 GLY A CA 1
ATOM 1000 C C . GLY A 1 125 ? 14.711 -10.382 56.157 1.00 59.75 125 GLY A C 1
ATOM 1001 O O . GLY A 1 125 ? 13.949 -11.326 55.947 1.00 59.75 125 GLY A O 1
ATOM 1002 N N . ILE A 1 126 ? 15.588 -10.376 57.165 1.00 61.41 126 ILE A N 1
ATOM 1003 C CA . ILE A 1 126 ? 15.816 -11.512 58.072 1.00 61.41 126 ILE A CA 1
ATOM 1004 C C . ILE A 1 126 ? 14.558 -11.818 58.902 1.00 61.41 126 ILE A C 1
ATOM 1006 O O . ILE A 1 126 ? 14.119 -12.966 58.953 1.00 61.41 126 ILE A O 1
ATOM 1010 N N . ARG A 1 127 ? 13.893 -10.805 59.484 1.00 64.06 127 ARG A N 1
ATOM 1011 C CA . ARG A 1 127 ? 12.621 -10.999 60.216 1.00 64.06 127 ARG A CA 1
ATOM 1012 C C . ARG A 1 127 ? 11.503 -11.558 59.330 1.00 64.06 127 ARG A C 1
ATOM 1014 O O . ARG A 1 127 ? 10.690 -12.353 59.804 1.00 64.06 127 ARG A O 1
ATOM 1021 N N . GLY A 1 128 ? 11.461 -11.164 58.056 1.00 63.31 128 GLY A N 1
ATOM 1022 C CA . GLY A 1 128 ? 10.520 -11.698 57.070 1.00 63.31 128 GLY A CA 1
ATOM 1023 C C . GLY A 1 128 ? 10.752 -13.181 56.769 1.00 63.31 128 GLY A C 1
ATOM 1024 O O . GLY A 1 128 ? 9.796 -13.957 56.771 1.00 63.31 128 GLY A O 1
ATOM 1025 N N . ALA A 1 129 ? 12.012 -13.583 56.580 1.00 61.31 129 ALA A N 1
ATOM 1026 C CA . ALA A 1 129 ? 12.398 -14.976 56.356 1.00 61.31 129 ALA A CA 1
ATOM 1027 C C . ALA A 1 129 ? 12.121 -15.862 57.585 1.00 61.31 129 ALA A C 1
ATOM 1029 O O . ALA A 1 129 ? 11.504 -16.917 57.452 1.00 61.31 129 ALA A O 1
ATOM 1030 N N . VAL A 1 130 ? 12.463 -15.391 58.790 1.00 64.69 130 VAL A N 1
ATOM 1031 C CA . VAL A 1 130 ? 12.221 -16.110 60.057 1.00 64.69 130 VAL A CA 1
ATOM 1032 C C . VAL A 1 130 ? 10.724 -16.313 60.322 1.00 64.69 130 VAL A C 1
ATOM 1034 O O . VAL A 1 130 ? 10.314 -17.401 60.719 1.00 64.69 130 VAL A O 1
ATOM 1037 N N . ARG A 1 131 ? 9.873 -15.310 60.050 1.00 63.94 131 ARG A N 1
ATOM 1038 C CA . ARG A 1 131 ? 8.406 -15.460 60.155 1.00 63.94 131 ARG A CA 1
ATOM 1039 C C . ARG A 1 131 ? 7.840 -16.468 59.155 1.00 63.94 131 ARG A C 1
ATOM 1041 O O . ARG A 1 131 ? 6.873 -17.152 59.477 1.00 63.94 131 ARG A O 1
ATOM 1048 N N . ARG A 1 132 ? 8.411 -16.549 57.948 1.00 61.53 132 ARG A N 1
ATOM 1049 C CA . ARG A 1 132 ? 7.990 -17.516 56.922 1.00 61.53 132 ARG A CA 1
ATOM 1050 C C . ARG A 1 132 ? 8.381 -18.937 57.303 1.00 61.53 132 ARG A C 1
ATOM 1052 O O . ARG A 1 132 ? 7.545 -19.823 57.205 1.00 61.53 132 ARG A O 1
ATOM 1059 N N . LEU A 1 133 ? 9.602 -19.119 57.802 1.00 56.75 133 LEU A N 1
ATOM 1060 C CA . LEU A 1 133 ? 10.090 -20.403 58.299 1.00 56.75 133 LEU A CA 1
ATOM 1061 C C . LEU A 1 133 ? 9.250 -20.901 59.481 1.00 56.75 133 LEU A C 1
ATOM 1063 O O . LEU A 1 133 ? 8.767 -22.022 59.422 1.00 56.75 133 LEU A O 1
ATOM 1067 N N . ARG A 1 134 ? 8.945 -20.047 60.470 1.00 60.00 134 ARG A N 1
ATOM 1068 C CA . ARG A 1 134 ? 8.071 -20.413 61.606 1.00 60.00 134 ARG A CA 1
ATOM 1069 C C . ARG A 1 134 ? 6.657 -20.839 61.197 1.00 60.00 134 ARG A C 1
ATOM 1071 O O . ARG A 1 134 ? 6.097 -21.751 61.791 1.00 60.00 134 ARG A O 1
ATOM 1078 N N . ARG A 1 135 ? 6.086 -20.222 60.155 1.00 59.97 135 ARG A N 1
ATOM 1079 C CA . ARG A 1 135 ? 4.772 -20.624 59.615 1.00 59.97 135 ARG A CA 1
ATOM 1080 C C . ARG A 1 135 ? 4.796 -21.974 58.901 1.00 59.97 135 ARG A C 1
ATOM 1082 O O . ARG A 1 135 ? 3.769 -22.635 58.868 1.00 59.97 135 ARG A O 1
ATOM 1089 N N . VAL A 1 136 ? 5.933 -22.361 58.324 1.00 61.66 136 VAL A N 1
ATOM 1090 C CA . VAL A 1 136 ? 6.099 -23.651 57.635 1.00 61.66 136 VAL A CA 1
ATOM 1091 C C . VAL A 1 136 ? 6.451 -24.766 58.624 1.00 61.66 136 VAL A C 1
ATOM 1093 O O . VAL A 1 136 ? 6.059 -25.905 58.408 1.00 61.66 136 VAL A O 1
ATOM 1096 N N . THR A 1 137 ? 7.142 -24.452 59.725 1.00 56.59 137 THR A N 1
ATOM 1097 C CA . THR A 1 137 ? 7.616 -25.452 60.697 1.00 56.59 137 THR A CA 1
ATOM 1098 C C . THR A 1 137 ? 6.770 -25.577 61.968 1.00 56.59 137 THR A C 1
ATOM 1100 O O . THR A 1 137 ? 7.134 -26.359 62.841 1.00 56.59 137 THR A O 1
ATOM 1103 N N . GLY A 1 138 ? 5.647 -24.859 62.088 1.00 57.12 138 GLY A N 1
ATOM 1104 C CA . GLY A 1 138 ? 4.645 -25.104 63.136 1.00 57.12 138 GLY A CA 1
ATOM 1105 C C . GLY A 1 138 ? 5.162 -24.987 64.578 1.00 57.12 138 GLY A C 1
ATOM 1106 O O . GLY A 1 138 ? 4.851 -25.839 65.406 1.00 57.12 138 GLY A O 1
ATOM 1107 N N . ARG A 1 139 ? 5.946 -23.945 64.882 1.00 49.84 139 ARG A N 1
ATOM 1108 C CA . ARG A 1 139 ? 6.216 -23.474 66.253 1.00 49.84 139 ARG A CA 1
ATOM 1109 C C . ARG A 1 139 ? 6.035 -21.964 66.344 1.00 49.84 139 ARG A C 1
ATOM 1111 O O . ARG A 1 139 ? 6.580 -21.246 65.469 1.00 49.84 139 ARG A O 1
#

Sequence (139 aa):
MFDATLPVLGDWEFNLRAITAGPFVFVPERLANYHIRTPDSDVATGNSITVGRDRHRETKVLLHERWMSESTPDGTNKGEAAKSAHEEFERQEAQTLVAHQPVRRSFVVRQCVRVLRVLRHPSVGIRGAVRRLRRVTGR

Secondary structure (DSSP, 8-state):
---TT-SS-HHHHHHHHHHTTS------S----PPPPPTTS-TTT--TTTTTHHHHHHHHHHHHHHHHH---TTS--HHHHHHHHHHHHHHHHHHHHHHHHHHHHHHHHHHHHHHHHHHH-HHHHHHHHHHHHHHHHT-